Protein AF-A0A0J7MMK7-F1 (afdb_monomer)

Secondary structure (DSSP, 8-state):
-HHHHHHHHHHHHS-GGG--HHHHHHHHHHHHHHHHHHHHHHHHHHHHS-HHHHTT-HHHHTTHHHHHHHHHHHHHHHHHHHHHHHS--

Structure (mmCIF, N/CA/C/O backbone):
data_AF-A0A0J7MMK7-F1
#
_entry.id   AF-A0A0J7MMK7-F1
#
loop_
_atom_site.group_PDB
_atom_site.id
_atom_site.type_symbol
_atom_site.label_atom_id
_atom_site.label_alt_id
_atom_site.label_comp_id
_atom_site.label_asym_id
_atom_site.label_entity_id
_atom_site.label_seq_id
_atom_site.pdbx_PDB_ins_code
_atom_site.Cartn_x
_atom_site.Cartn_y
_atom_site.Cartn_z
_atom_site.occupancy
_atom_site.B_iso_or_equiv
_atom_site.auth_seq_id
_atom_site.auth_comp_id
_atom_site.auth_asym_id
_atom_site.auth_atom_id
_atom_site.pdbx_PDB_model_num
ATOM 1 N N . MET A 1 1 ? 3.370 -4.077 12.039 1.00 51.62 1 MET A N 1
ATOM 2 C CA . MET A 1 1 ? 2.884 -3.915 10.656 1.00 51.62 1 MET A CA 1
ATOM 3 C C . MET A 1 1 ? 4.029 -3.424 9.771 1.00 51.62 1 MET A C 1
ATOM 5 O O . MET A 1 1 ? 4.006 -2.327 9.252 1.00 51.62 1 MET A O 1
ATOM 9 N N . HIS A 1 2 ? 5.085 -4.230 9.637 1.00 56.09 2 HIS A N 1
ATOM 10 C CA . HIS A 1 2 ? 6.374 -3.762 9.104 1.00 56.09 2 HIS A CA 1
ATOM 11 C C . HIS A 1 2 ? 6.502 -3.855 7.578 1.00 56.09 2 HIS A C 1
ATOM 13 O O . HIS A 1 2 ? 7.526 -3.464 7.027 1.00 56.09 2 HIS A O 1
ATOM 19 N N . SER A 1 3 ? 5.507 -4.414 6.886 1.00 57.06 3 SER A N 1
ATOM 20 C CA . SER A 1 3 ? 5.610 -4.679 5.448 1.00 57.06 3 SER A CA 1
ATOM 21 C C . SER A 1 3 ? 5.425 -3.432 4.585 1.00 57.06 3 SER A C 1
ATOM 23 O O . SER A 1 3 ? 6.050 -3.369 3.534 1.00 57.06 3 SER A O 1
ATOM 25 N N . ILE A 1 4 ? 4.624 -2.448 5.020 1.00 59.88 4 ILE A N 1
ATOM 26 C CA . ILE A 1 4 ? 4.403 -1.191 4.279 1.00 59.88 4 ILE A CA 1
ATOM 27 C C . ILE A 1 4 ? 5.610 -0.263 4.451 1.00 59.88 4 ILE A C 1
ATOM 29 O O . ILE A 1 4 ? 6.204 0.131 3.452 1.00 59.88 4 ILE A O 1
ATOM 33 N N . ASP A 1 5 ? 6.067 -0.045 5.690 1.00 58.78 5 ASP A N 1
ATOM 34 C CA . ASP A 1 5 ? 7.270 0.759 5.977 1.00 58.78 5 ASP A CA 1
ATOM 35 C C . ASP A 1 5 ? 8.503 0.249 5.230 1.00 58.78 5 ASP A C 1
ATOM 37 O O . ASP A 1 5 ? 9.322 1.010 4.722 1.00 58.78 5 ASP A O 1
ATOM 41 N N . ARG A 1 6 ? 8.627 -1.078 5.120 1.00 64.62 6 ARG A N 1
ATOM 42 C CA . ARG A 1 6 ? 9.754 -1.704 4.428 1.00 64.62 6 ARG A CA 1
ATOM 43 C C . ARG A 1 6 ? 9.532 -1.850 2.931 1.00 64.62 6 ARG A C 1
ATOM 45 O O . ARG A 1 6 ? 10.492 -2.188 2.250 1.00 64.62 6 ARG A O 1
ATOM 52 N N . ALA A 1 7 ? 8.328 -1.643 2.396 1.00 61.56 7 ALA A N 1
ATOM 53 C CA . ALA A 1 7 ? 8.079 -1.798 0.963 1.00 61.56 7 ALA A CA 1
ATOM 54 C C . ALA A 1 7 ? 8.893 -0.780 0.157 1.00 61.56 7 ALA A C 1
ATOM 56 O O . ALA A 1 7 ? 9.576 -1.172 -0.790 1.00 61.56 7 ALA A O 1
ATOM 57 N N . LEU A 1 8 ? 8.900 0.485 0.593 1.00 61.66 8 LEU A N 1
ATOM 58 C CA . LEU A 1 8 ? 9.688 1.550 -0.025 1.00 61.66 8 LEU A CA 1
ATOM 59 C C . LEU A 1 8 ? 11.190 1.285 0.088 1.00 61.66 8 LEU A C 1
ATOM 61 O O . LEU A 1 8 ? 11.903 1.340 -0.909 1.00 61.66 8 LEU A O 1
ATOM 65 N N . ASP A 1 9 ? 11.668 0.938 1.283 1.00 64.12 9 ASP A N 1
ATOM 66 C CA . ASP A 1 9 ? 13.083 0.637 1.518 1.00 64.12 9 ASP A CA 1
ATOM 67 C C . ASP A 1 9 ? 13.553 -0.596 0.742 1.00 64.12 9 ASP A C 1
ATOM 69 O O . ASP A 1 9 ? 14.650 -0.605 0.184 1.00 64.12 9 ASP A O 1
ATOM 73 N N . ASN A 1 10 ? 12.734 -1.648 0.680 1.00 61.97 10 ASN A N 1
ATOM 74 C CA . ASN A 1 10 ? 13.036 -2.853 -0.089 1.00 61.97 10 ASN A CA 1
ATOM 75 C C . ASN A 1 10 ? 13.038 -2.557 -1.592 1.00 61.97 10 ASN A C 1
ATOM 77 O O . ASN A 1 10 ? 13.883 -3.090 -2.310 1.00 61.97 10 ASN A O 1
ATOM 81 N N . PHE A 1 11 ? 12.128 -1.703 -2.066 1.00 61.34 11 PHE A N 1
ATOM 82 C CA . PHE A 1 11 ? 12.078 -1.302 -3.466 1.00 61.34 11 PHE A CA 1
ATOM 83 C C . PHE A 1 11 ? 13.273 -0.408 -3.837 1.00 61.34 11 PHE A C 1
ATOM 85 O O . PHE A 1 11 ? 13.940 -0.673 -4.833 1.00 61.34 11 PHE A O 1
ATOM 92 N N . LYS A 1 12 ? 13.639 0.564 -2.994 1.00 62.72 12 LYS A N 1
ATOM 93 C CA . LYS A 1 12 ? 14.829 1.414 -3.188 1.00 62.72 12 LYS A CA 1
ATOM 94 C C . LYS A 1 12 ? 16.148 0.632 -3.118 1.00 62.72 12 LYS A C 1
ATOM 96 O O . LYS A 1 12 ? 17.105 0.984 -3.803 1.00 62.72 12 LYS A O 1
ATOM 101 N N . LYS A 1 13 ? 16.223 -0.432 -2.305 1.00 63.47 13 LYS A N 1
ATOM 102 C CA . LYS A 1 13 ? 17.419 -1.294 -2.185 1.00 63.47 13 LYS A CA 1
ATOM 103 C C . LYS A 1 13 ? 17.657 -2.185 -3.399 1.00 63.47 13 LYS A C 1
ATOM 105 O O . LYS A 1 13 ? 18.797 -2.567 -3.662 1.00 63.47 13 LYS A O 1
ATOM 110 N N . ILE A 1 14 ? 16.609 -2.544 -4.134 1.00 57.56 14 ILE A N 1
ATOM 111 C CA . ILE A 1 14 ? 16.762 -3.272 -5.390 1.00 57.56 14 ILE A CA 1
ATOM 112 C C . ILE A 1 14 ? 17.166 -2.241 -6.446 1.00 57.56 14 ILE A C 1
ATOM 114 O O . ILE A 1 14 ? 16.415 -1.337 -6.788 1.00 57.56 14 ILE A O 1
ATOM 118 N N . CYS A 1 15 ? 18.403 -2.359 -6.922 1.00 54.19 15 CYS A N 1
ATOM 119 C CA . CYS A 1 15 ? 19.002 -1.432 -7.874 1.00 54.19 15 CYS A CA 1
ATOM 120 C C . CYS A 1 15 ? 18.117 -1.243 -9.121 1.00 54.19 15 CYS A C 1
ATOM 122 O O . CYS A 1 15 ? 17.719 -2.233 -9.741 1.00 54.19 15 CYS A O 1
ATOM 124 N N . VAL A 1 16 ? 17.899 0.020 -9.520 1.00 57.47 16 VAL A N 1
ATOM 125 C CA . VAL A 1 16 ? 17.137 0.456 -10.712 1.00 57.47 16 VAL A CA 1
ATOM 126 C C . VAL A 1 16 ? 17.483 -0.363 -11.966 1.00 57.47 16 VAL A C 1
ATOM 128 O O . VAL A 1 16 ? 16.608 -0.711 -12.751 1.00 57.47 16 VAL A O 1
ATOM 131 N N . LYS A 1 17 ? 18.743 -0.804 -12.090 1.00 59.19 17 LYS A N 1
ATOM 132 C CA . LYS A 1 17 ? 19.249 -1.636 -13.197 1.00 59.19 17 LYS A CA 1
ATOM 133 C C . LYS A 1 17 ? 18.584 -3.015 -13.354 1.00 59.19 17 LYS A C 1
ATOM 135 O O . LYS A 1 17 ? 18.762 -3.637 -14.393 1.00 59.19 17 LYS A O 1
ATOM 140 N N . ASN A 1 18 ? 17.860 -3.519 -12.350 1.00 64.31 18 ASN A N 1
ATOM 141 C CA . ASN A 1 18 ? 17.216 -4.842 -12.384 1.00 64.31 18 ASN A CA 1
ATOM 142 C C . ASN A 1 18 ? 15.691 -4.799 -12.567 1.00 64.31 18 ASN A C 1
ATOM 144 O O . ASN A 1 18 ? 15.058 -5.870 -12.635 1.00 64.31 18 ASN A O 1
ATOM 148 N N . TYR A 1 19 ? 15.097 -3.605 -12.622 1.00 72.75 19 TYR A N 1
ATOM 149 C CA . TYR A 1 19 ? 13.666 -3.449 -12.824 1.00 72.75 19 TYR A CA 1
ATOM 150 C C . TYR A 1 19 ? 13.314 -3.549 -14.303 1.00 72.75 19 TYR A C 1
ATOM 152 O O . TYR A 1 19 ? 13.777 -2.779 -15.131 1.00 72.75 19 TYR A O 1
ATOM 160 N N . THR A 1 20 ? 12.478 -4.534 -14.623 1.00 85.81 20 THR A N 1
ATOM 161 C CA . THR A 1 20 ? 11.732 -4.559 -15.879 1.00 85.81 20 THR A CA 1
ATOM 162 C C . THR A 1 20 ? 10.331 -4.018 -15.607 1.00 85.81 20 THR A C 1
ATOM 164 O O . THR A 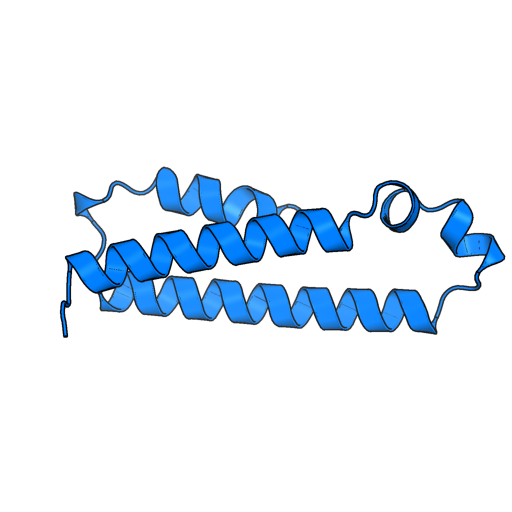1 20 ? 9.845 -4.169 -14.477 1.00 85.81 20 THR A O 1
ATOM 167 N N . PRO A 1 21 ? 9.631 -3.475 -16.614 1.00 87.38 21 PRO A N 1
ATOM 168 C CA . PRO A 1 21 ? 8.263 -2.991 -16.439 1.00 87.38 21 PRO A CA 1
ATOM 169 C C . PRO A 1 21 ? 7.330 -4.030 -15.800 1.00 87.38 21 PRO A C 1
ATOM 171 O O . PRO A 1 21 ? 6.591 -3.734 -14.862 1.00 87.38 21 PRO A O 1
ATOM 174 N N . ALA A 1 22 ? 7.454 -5.297 -16.211 1.00 89.12 22 ALA A N 1
ATOM 175 C CA . ALA A 1 22 ? 6.705 -6.410 -15.629 1.00 89.12 22 ALA A CA 1
ATOM 176 C C . ALA A 1 22 ? 6.964 -6.592 -14.119 1.00 89.12 22 ALA A C 1
ATOM 178 O O . ALA A 1 22 ? 6.029 -6.835 -13.352 1.00 89.12 22 ALA A O 1
ATOM 179 N N . LYS A 1 23 ? 8.218 -6.446 -13.664 1.00 87.06 23 LYS A N 1
ATOM 180 C CA . LYS A 1 23 ? 8.556 -6.521 -12.233 1.00 87.06 23 LYS A CA 1
ATOM 181 C C . LYS A 1 23 ? 7.971 -5.341 -11.461 1.00 87.06 23 LYS A C 1
ATOM 183 O O . LYS A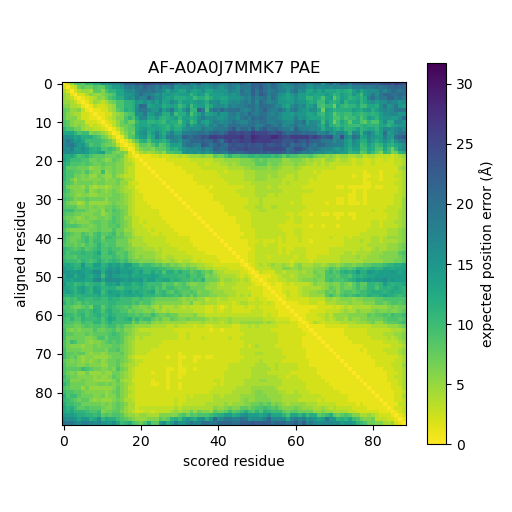 1 23 ? 7.458 -5.558 -10.367 1.00 87.06 23 LYS A O 1
ATOM 188 N N . ILE A 1 24 ? 8.025 -4.128 -12.015 1.00 88.12 24 ILE A N 1
ATOM 189 C CA . ILE A 1 24 ? 7.459 -2.939 -11.365 1.00 88.12 24 ILE A CA 1
ATOM 190 C C . ILE A 1 24 ? 5.940 -3.089 -11.222 1.00 88.12 24 ILE A C 1
ATOM 192 O O . ILE A 1 24 ? 5.427 -2.990 -10.110 1.00 88.12 24 ILE A O 1
ATOM 196 N N . ARG A 1 25 ? 5.228 -3.461 -12.295 1.00 91.31 25 ARG A N 1
ATOM 197 C CA . ARG A 1 25 ? 3.779 -3.745 -12.251 1.00 91.31 25 ARG A CA 1
ATOM 198 C C . ARG A 1 25 ? 3.420 -4.802 -11.205 1.00 91.31 25 ARG A C 1
ATOM 200 O O . ARG A 1 25 ? 2.472 -4.625 -10.444 1.00 91.31 25 ARG A O 1
ATOM 207 N N . SER A 1 26 ? 4.198 -5.885 -11.123 1.00 91.06 26 SER A N 1
ATOM 208 C CA . SER A 1 26 ? 4.004 -6.924 -10.103 1.00 91.06 26 SER A CA 1
ATOM 209 C C . SER A 1 26 ? 4.165 -6.381 -8.676 1.00 91.06 26 SER A C 1
ATOM 211 O O . SER A 1 26 ? 3.380 -6.737 -7.796 1.00 91.06 26 SER A O 1
ATOM 213 N N . ARG A 1 27 ? 5.138 -5.492 -8.436 1.00 87.62 27 ARG A N 1
ATOM 214 C CA . ARG A 1 27 ? 5.339 -4.850 -7.126 1.00 87.62 27 ARG A CA 1
ATOM 215 C C . ARG A 1 27 ? 4.239 -3.851 -6.782 1.00 87.62 27 ARG A C 1
ATOM 217 O O . ARG A 1 27 ? 3.784 -3.871 -5.644 1.00 87.62 27 ARG A O 1
ATOM 224 N N . ILE A 1 28 ? 3.769 -3.066 -7.751 1.00 90.94 28 ILE A N 1
ATOM 225 C CA . ILE A 1 28 ? 2.615 -2.172 -7.585 1.00 90.94 28 ILE A CA 1
ATOM 226 C C . ILE A 1 28 ? 1.380 -2.971 -7.158 1.00 90.94 28 ILE A C 1
ATOM 228 O O . ILE A 1 28 ? 0.712 -2.601 -6.195 1.00 90.94 28 ILE A O 1
ATOM 232 N N . ASN A 1 29 ? 1.093 -4.087 -7.833 1.00 92.75 29 ASN A N 1
ATOM 233 C CA . ASN A 1 29 ? -0.052 -4.931 -7.484 1.00 92.75 29 ASN A CA 1
ATOM 234 C C . ASN A 1 29 ? 0.089 -5.515 -6.072 1.00 92.75 29 ASN A C 1
ATOM 236 O O . ASN A 1 29 ? -0.831 -5.393 -5.272 1.00 92.75 29 ASN A O 1
ATOM 240 N N . ALA A 1 30 ? 1.267 -6.037 -5.719 1.00 89.75 30 ALA A N 1
ATOM 241 C CA . ALA A 1 30 ? 1.517 -6.538 -4.368 1.00 89.75 30 ALA A CA 1
ATOM 242 C C . ALA A 1 30 ? 1.365 -5.445 -3.290 1.00 89.75 30 ALA A C 1
ATOM 244 O O . ALA A 1 30 ? 0.827 -5.710 -2.216 1.00 89.75 30 ALA A O 1
ATOM 245 N N . LEU A 1 31 ? 1.811 -4.213 -3.567 1.00 89.06 31 LEU A N 1
ATOM 246 C CA . LEU A 1 31 ? 1.632 -3.072 -2.666 1.00 89.06 31 LEU A CA 1
ATOM 247 C C . LEU A 1 31 ? 0.143 -2.739 -2.478 1.00 89.06 31 LEU A C 1
ATOM 249 O O . LEU A 1 31 ? -0.297 -2.542 -1.346 1.00 89.06 31 LEU A O 1
ATOM 253 N N . LYS A 1 32 ? -0.638 -2.726 -3.567 1.00 93.00 32 LYS A N 1
ATOM 254 C CA . LYS A 1 32 ? -2.097 -2.517 -3.534 1.00 93.00 32 LYS A CA 1
ATOM 255 C C . LYS A 1 32 ? -2.816 -3.605 -2.733 1.00 93.00 32 LYS A C 1
ATOM 257 O O . LYS A 1 32 ? -3.674 -3.274 -1.920 1.00 93.00 32 LYS A O 1
ATOM 262 N N . ASP A 1 33 ? -2.435 -4.870 -2.895 1.00 93.31 33 ASP A N 1
ATOM 263 C CA . ASP A 1 33 ? -3.038 -5.988 -2.157 1.00 93.31 33 ASP A CA 1
ATOM 264 C C . ASP A 1 33 ? -2.773 -5.895 -0.648 1.00 93.31 33 ASP A C 1
ATOM 266 O O . ASP A 1 33 ? -3.668 -6.129 0.169 1.00 93.31 33 ASP A O 1
ATOM 270 N N . VAL A 1 34 ? -1.546 -5.530 -0.261 1.00 89.06 34 VAL A N 1
ATOM 271 C CA . VAL A 1 34 ? -1.183 -5.318 1.149 1.00 89.06 34 VAL A CA 1
ATOM 272 C C . VAL A 1 34 ? -1.939 -4.124 1.731 1.00 89.06 34 VAL A C 1
ATOM 274 O O . VAL A 1 34 ? -2.4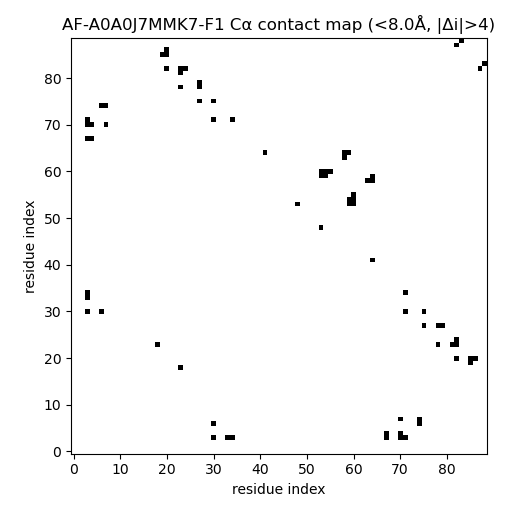41 -4.210 2.853 1.00 89.06 34 VAL A O 1
ATOM 277 N N . TRP A 1 35 ? -2.066 -3.032 0.972 1.00 93.19 35 TRP A N 1
ATOM 278 C CA . TRP A 1 35 ? -2.841 -1.864 1.388 1.00 93.19 35 TRP A CA 1
ATOM 279 C C . TRP A 1 35 ? -4.320 -2.200 1.598 1.00 93.19 35 TRP A C 1
ATOM 281 O O . TRP A 1 35 ? -4.879 -1.875 2.643 1.00 93.19 35 TRP A O 1
ATOM 291 N N . ALA A 1 36 ? -4.934 -2.948 0.678 1.00 93.81 36 ALA A N 1
ATOM 292 C CA . ALA A 1 36 ? -6.326 -3.369 0.808 1.00 93.81 36 ALA A CA 1
ATOM 293 C C . ALA A 1 36 ? -6.556 -4.218 2.074 1.00 93.81 36 ALA A C 1
ATOM 295 O O . ALA A 1 36 ? -7.529 -4.021 2.805 1.00 93.81 36 ALA A O 1
ATOM 296 N N . GLN A 1 37 ? -5.634 -5.138 2.384 1.00 92.44 37 GLN A N 1
ATOM 297 C CA . GLN A 1 37 ? -5.679 -5.919 3.626 1.00 92.44 37 GLN A CA 1
ATOM 298 C C . GLN A 1 37 ? -5.555 -5.034 4.869 1.00 92.44 37 GLN A C 1
ATOM 300 O O . GLN A 1 37 ? -6.287 -5.235 5.841 1.00 92.44 37 GLN A O 1
ATOM 305 N N . PHE A 1 38 ? -4.667 -4.038 4.836 1.00 91.00 38 PHE A N 1
ATOM 306 C CA . PHE A 1 38 ? -4.530 -3.082 5.926 1.00 91.00 38 PHE A CA 1
ATOM 307 C C . PHE A 1 38 ? -5.812 -2.268 6.146 1.00 91.00 38 PHE A C 1
ATOM 309 O O . PHE A 1 38 ? -6.297 -2.205 7.275 1.00 91.00 38 PHE A O 1
ATOM 316 N N . GLN A 1 39 ? -6.408 -1.715 5.086 1.00 93.88 39 GLN A N 1
ATOM 317 C CA . GLN A 1 39 ? -7.654 -0.945 5.174 1.00 93.88 39 GLN A CA 1
ATOM 318 C C . GLN A 1 39 ? -8.817 -1.779 5.728 1.00 93.88 39 GLN A C 1
ATOM 320 O O . GLN A 1 39 ? -9.605 -1.293 6.548 1.00 93.88 39 GLN A O 1
ATOM 325 N N . ASN A 1 40 ? -8.903 -3.054 5.342 1.00 94.25 40 ASN A N 1
ATOM 326 C CA . ASN A 1 40 ? -9.879 -3.986 5.905 1.00 94.25 40 ASN A CA 1
ATOM 327 C C . ASN A 1 40 ? -9.663 -4.181 7.414 1.00 94.25 40 ASN A C 1
ATOM 329 O O . ASN A 1 40 ? -10.615 -4.089 8.191 1.00 94.25 40 ASN A O 1
ATOM 333 N N . GLY A 1 41 ? -8.414 -4.389 7.842 1.00 91.62 41 GLY A N 1
ATOM 334 C CA . GLY A 1 41 ? -8.051 -4.486 9.257 1.00 91.62 41 GLY A CA 1
ATOM 335 C C . GLY A 1 41 ? -8.387 -3.215 10.042 1.00 91.62 41 GLY A C 1
ATOM 336 O O . GLY A 1 41 ? -9.031 -3.296 11.088 1.00 91.62 41 GLY A O 1
ATOM 337 N N . HIS A 1 42 ? -8.032 -2.042 9.510 1.00 93.12 42 HIS A N 1
ATOM 338 C CA . HIS A 1 42 ? -8.378 -0.746 10.097 1.00 93.12 42 HIS A CA 1
ATOM 339 C C . HIS A 1 42 ? -9.895 -0.598 10.267 1.00 93.12 42 HIS A C 1
ATOM 341 O O . HIS A 1 42 ? -10.375 -0.284 11.355 1.00 93.12 42 HIS A O 1
ATOM 347 N N . THR A 1 43 ? -10.669 -0.906 9.223 1.00 93.81 43 THR A N 1
ATOM 348 C CA . THR A 1 43 ? -12.137 -0.835 9.254 1.00 93.81 43 THR A CA 1
ATOM 349 C C . THR A 1 43 ? -12.727 -1.741 10.335 1.00 93.81 43 THR A C 1
ATOM 351 O O . THR A 1 43 ? -13.645 -1.334 11.052 1.00 93.81 43 THR A O 1
ATOM 354 N N . LEU A 1 44 ? -12.204 -2.963 10.484 1.00 93.25 44 LEU A N 1
ATOM 355 C CA . LEU A 1 44 ? -12.633 -3.885 11.537 1.00 93.25 44 LEU A CA 1
ATOM 356 C C . LEU A 1 44 ? -12.295 -3.344 12.930 1.00 93.25 44 LEU A C 1
ATOM 358 O O . LEU A 1 44 ? -13.158 -3.375 13.808 1.00 93.25 44 LEU A O 1
ATOM 362 N N . LEU A 1 45 ? -11.095 -2.794 13.131 1.00 90.19 45 LEU A N 1
ATOM 363 C CA . LEU A 1 45 ? -10.687 -2.186 14.403 1.00 90.19 45 LEU A CA 1
ATOM 364 C C . LEU A 1 45 ? -11.570 -0.986 14.764 1.00 90.19 45 LEU A C 1
ATOM 366 O O . LEU A 1 45 ? -12.056 -0.885 15.890 1.00 90.19 45 LEU A O 1
ATOM 370 N N . VAL A 1 46 ? -11.842 -0.103 13.802 1.00 91.44 46 VAL A N 1
ATOM 371 C CA . VAL A 1 46 ? -12.702 1.070 14.004 1.00 91.44 46 VAL A CA 1
ATOM 372 C C . VAL A 1 46 ? -14.124 0.665 14.385 1.00 91.44 46 VAL A C 1
ATOM 374 O O . VAL A 1 46 ? -14.721 1.324 15.238 1.00 91.44 46 VAL A O 1
ATOM 377 N N . LYS A 1 47 ? -14.667 -0.401 13.790 1.00 92.00 47 LYS A N 1
ATOM 378 C CA . LYS A 1 47 ? -16.029 -0.877 14.078 1.00 92.00 47 LYS A CA 1
ATOM 379 C C . LYS A 1 47 ? -16.138 -1.666 15.384 1.00 92.00 47 LYS A C 1
ATOM 381 O O . LYS A 1 47 ? -17.176 -1.606 16.031 1.00 92.00 47 LYS A O 1
ATOM 386 N N . SER A 1 48 ? -15.094 -2.404 15.756 1.00 90.62 48 SER A N 1
ATOM 387 C CA . SER A 1 48 ? -15.156 -3.371 16.865 1.00 90.62 48 SER A CA 1
ATOM 388 C C . SER A 1 48 ? -14.764 -2.779 18.217 1.00 90.62 48 SER A C 1
ATOM 390 O O . SER A 1 48 ? -15.089 -3.348 19.255 1.00 90.62 48 SER A O 1
ATOM 392 N N . ILE A 1 49 ? -14.046 -1.653 18.222 1.00 90.12 49 ILE A N 1
ATOM 393 C CA . ILE A 1 49 ? -13.473 -1.071 19.437 1.00 90.12 49 ILE A CA 1
ATOM 394 C C . ILE A 1 49 ? -14.270 0.167 19.859 1.00 90.12 49 ILE A C 1
ATOM 396 O O . ILE A 1 49 ? -14.555 1.053 19.051 1.00 90.12 49 ILE A O 1
ATOM 400 N N . SER A 1 50 ? -14.618 0.244 21.146 1.00 89.06 50 SER A N 1
ATOM 401 C CA . SER A 1 50 ? -15.312 1.402 21.719 1.00 89.06 50 SER A CA 1
ATOM 402 C C . SER A 1 50 ? -14.439 2.663 21.673 1.00 89.06 50 SER A C 1
ATOM 404 O O . SER A 1 50 ? -13.213 2.577 21.749 1.00 89.06 50 SER A O 1
ATOM 406 N N . ALA A 1 51 ? -15.049 3.850 21.611 1.00 84.62 51 ALA A N 1
ATOM 407 C CA . ALA A 1 51 ? -14.304 5.114 21.636 1.00 84.62 51 ALA A CA 1
ATOM 408 C C . ALA A 1 51 ? -13.400 5.241 22.880 1.00 84.62 51 ALA A C 1
ATOM 410 O O . ALA A 1 51 ? -12.254 5.673 22.775 1.00 84.62 51 ALA A O 1
ATOM 411 N N . THR A 1 52 ? -13.878 4.768 24.035 1.00 86.75 52 THR A N 1
ATOM 412 C CA . THR A 1 52 ? -13.132 4.750 25.302 1.00 86.75 52 THR A CA 1
ATOM 413 C C . THR A 1 52 ? -11.907 3.846 25.256 1.00 86.75 52 THR A C 1
ATOM 415 O O . THR A 1 52 ? -10.942 4.107 25.958 1.00 86.75 52 THR A O 1
ATOM 418 N N . THR A 1 53 ? -11.916 2.783 24.454 1.00 85.06 53 THR A N 1
ATOM 419 C CA . THR A 1 53 ? -10.751 1.903 24.297 1.00 85.06 53 THR A CA 1
ATOM 420 C C . THR A 1 53 ? -9.787 2.451 23.244 1.00 85.06 53 THR A C 1
ATOM 422 O O . THR A 1 53 ? -8.579 2.390 23.449 1.00 85.06 53 THR A O 1
ATOM 425 N N . LYS A 1 54 ? -10.297 3.056 22.159 1.00 86.12 54 LYS A N 1
ATOM 426 C CA . LYS A 1 54 ? -9.467 3.660 21.099 1.00 86.12 54 LYS A CA 1
ATOM 427 C C . LYS A 1 54 ? -8.498 4.710 21.637 1.00 86.12 54 LYS A C 1
ATOM 429 O O . LYS A 1 54 ? -7.356 4.745 21.200 1.00 86.12 54 LYS A O 1
ATOM 434 N N . GLN A 1 55 ? -8.927 5.517 22.609 1.00 86.56 55 GLN A N 1
ATOM 435 C CA . GLN A 1 55 ? -8.098 6.582 23.186 1.00 86.56 55 GLN A CA 1
ATOM 436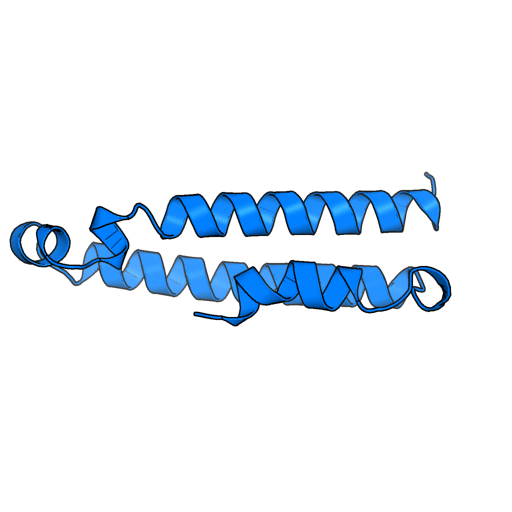 C C . GLN A 1 55 ? -6.845 6.077 23.919 1.00 86.56 55 GLN A C 1
ATOM 438 O O . GLN A 1 55 ? -5.995 6.895 24.239 1.00 86.56 55 GLN A O 1
ATOM 443 N N . PHE A 1 56 ? -6.737 4.777 24.218 1.00 88.19 56 PHE A N 1
ATOM 444 C CA . PHE A 1 56 ? -5.585 4.170 24.901 1.00 88.19 56 PHE A CA 1
ATOM 445 C C . PHE A 1 56 ? -4.741 3.285 23.980 1.00 88.1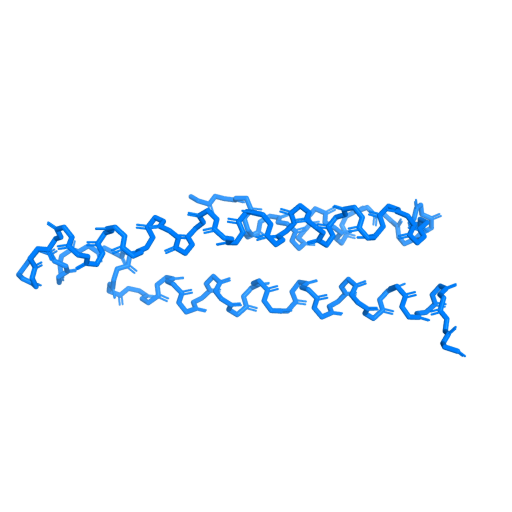9 56 PHE A C 1
ATOM 447 O O . PHE A 1 56 ? -3.848 2.587 24.447 1.00 88.19 56 PHE A O 1
ATOM 454 N N . MET A 1 57 ? -5.060 3.250 22.688 1.00 87.25 57 MET A N 1
ATOM 455 C CA . MET A 1 57 ? -4.328 2.453 21.716 1.00 87.25 57 MET A CA 1
ATOM 456 C C . MET A 1 57 ? -3.404 3.360 20.912 1.00 87.25 57 MET A C 1
ATOM 458 O O . MET A 1 57 ? -3.892 4.214 20.169 1.00 87.25 57 MET A O 1
ATOM 462 N N . ASP A 1 58 ? -2.099 3.101 20.987 1.00 88.62 58 ASP A N 1
ATOM 463 C CA . ASP A 1 58 ? -1.053 3.834 20.257 1.00 88.62 58 ASP A CA 1
ATOM 464 C C . ASP A 1 58 ? -1.390 3.983 18.768 1.00 88.62 58 ASP A C 1
ATOM 466 O O . ASP A 1 58 ? -1.274 5.059 18.196 1.00 88.62 58 ASP A O 1
ATOM 470 N N . TYR A 1 59 ? -1.950 2.930 18.162 1.00 86.88 59 TYR A N 1
ATOM 471 C CA . TYR A 1 59 ? -2.417 2.936 16.774 1.00 86.88 59 TYR A CA 1
ATOM 472 C C . TYR A 1 59 ? -3.320 4.134 16.419 1.00 86.88 59 TYR A C 1
ATOM 474 O O . TYR A 1 59 ? -3.176 4.717 15.343 1.00 86.88 59 TYR A O 1
ATOM 482 N N . PHE A 1 60 ? -4.258 4.490 17.305 1.00 87.44 60 PHE A N 1
ATOM 483 C CA . PHE A 1 60 ? -5.175 5.616 17.105 1.00 87.44 60 PHE A CA 1
ATOM 484 C C . PHE A 1 60 ? -4.609 6.932 17.647 1.00 87.44 60 PHE A C 1
ATOM 486 O O . PHE A 1 60 ? -4.913 7.978 17.088 1.00 87.44 60 PHE A O 1
ATOM 493 N N . GLN A 1 61 ? -3.802 6.900 18.712 1.00 89.31 61 GLN A N 1
ATOM 494 C CA . GLN A 1 61 ? -3.183 8.108 19.269 1.00 89.31 61 GLN A CA 1
ATOM 495 C C . GLN A 1 61 ? -2.134 8.711 18.329 1.00 89.31 61 GLN A C 1
ATOM 497 O O . GLN A 1 61 ? -2.033 9.929 18.209 1.00 89.31 61 GLN A O 1
ATOM 502 N N . GLU A 1 62 ? -1.367 7.861 17.653 1.00 88.50 62 GLU A N 1
ATOM 503 C CA . GLU A 1 62 ? -0.277 8.267 16.766 1.00 88.50 62 GLU A CA 1
ATOM 504 C C . GLU A 1 62 ? -0.731 8.470 15.314 1.00 88.50 62 GLU A C 1
ATOM 506 O O . GLU A 1 62 ? 0.109 8.633 14.434 1.00 88.50 62 GLU A O 1
ATOM 511 N N . ASN A 1 63 ? -2.043 8.433 15.039 1.00 86.56 63 ASN A N 1
ATOM 512 C CA . ASN A 1 63 ? -2.602 8.490 13.682 1.00 86.56 63 ASN A CA 1
ATOM 513 C C . ASN A 1 63 ? -1.876 7.538 12.715 1.00 86.56 63 ASN A C 1
ATOM 515 O O . ASN A 1 63 ? -1.541 7.901 11.587 1.00 86.56 63 ASN A O 1
ATOM 519 N N . GLN A 1 64 ? -1.609 6.301 13.157 1.00 87.44 64 GLN A N 1
ATOM 520 C CA . GLN A 1 64 ? -0.784 5.382 12.374 1.00 87.44 64 GLN A CA 1
ATOM 521 C C . GLN A 1 64 ? -1.394 5.101 11.000 1.00 87.44 64 GLN A C 1
ATOM 523 O O . GLN A 1 64 ? -0.653 4.960 10.034 1.00 87.44 64 GLN A O 1
ATOM 528 N N . TYR A 1 65 ? -2.727 5.063 10.886 1.00 89.25 65 TYR A N 1
ATOM 529 C CA . TYR A 1 65 ? -3.396 4.923 9.590 1.00 89.25 65 TYR A CA 1
ATOM 530 C C . TYR A 1 65 ? -2.929 5.981 8.581 1.00 89.25 65 TYR A C 1
ATOM 532 O O . TYR A 1 65 ? -2.490 5.602 7.497 1.00 89.25 65 TYR A O 1
ATOM 540 N N . ASP A 1 66 ? -2.941 7.259 8.963 1.00 89.50 66 ASP A N 1
ATOM 541 C CA . ASP A 1 66 ? -2.546 8.373 8.094 1.00 89.50 66 ASP A CA 1
ATOM 542 C C . ASP A 1 66 ? -1.060 8.267 7.716 1.00 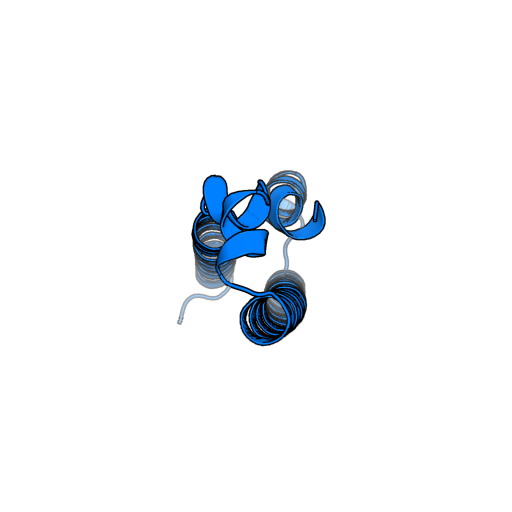89.50 66 ASP A C 1
ATOM 544 O O . ASP A 1 6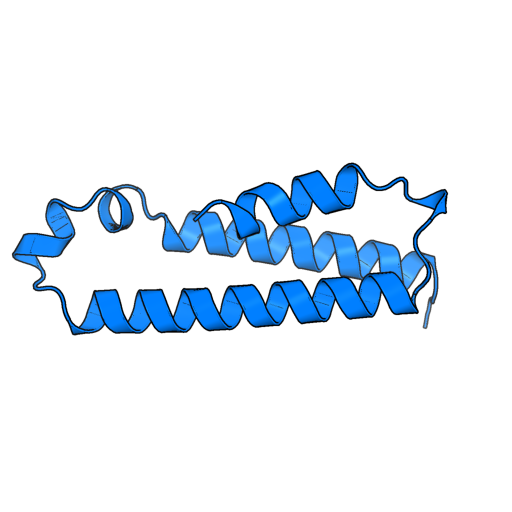6 ? -0.692 8.376 6.549 1.00 89.50 66 ASP A O 1
ATOM 548 N N . SER A 1 67 ? -0.195 7.930 8.681 1.00 88.25 67 SER A N 1
ATOM 549 C CA . SER A 1 67 ? 1.234 7.705 8.413 1.00 88.25 67 SER A CA 1
ATOM 550 C C . SER A 1 67 ? 1.478 6.558 7.420 1.00 88.25 67 SER A C 1
ATOM 552 O O . SER A 1 67 ? 2.396 6.614 6.591 1.00 88.25 67 SER A O 1
ATOM 554 N N . TYR A 1 68 ? 0.688 5.488 7.508 1.00 86.94 68 TYR A N 1
ATOM 555 C CA . TYR A 1 68 ? 0.782 4.354 6.594 1.00 86.94 68 TYR A CA 1
ATOM 556 C C . TYR A 1 68 ? 0.193 4.674 5.217 1.00 86.94 68 TYR A C 1
ATOM 558 O O . TYR A 1 68 ? 0.725 4.188 4.218 1.00 86.94 68 TYR A O 1
ATOM 566 N N . GLU A 1 69 ? -0.847 5.507 5.154 1.00 91.62 69 GLU A N 1
ATOM 567 C CA . GLU A 1 69 ? -1.424 6.017 3.909 1.00 91.62 69 GLU A CA 1
ATOM 568 C C . GLU A 1 69 ? -0.419 6.879 3.143 1.00 91.62 69 GLU A C 1
ATOM 570 O O . GLU A 1 69 ? -0.152 6.604 1.972 1.00 91.62 69 GLU A O 1
ATOM 575 N N . ASP A 1 70 ? 0.232 7.826 3.819 1.00 88.94 70 ASP A N 1
ATOM 576 C CA . ASP A 1 70 ? 1.295 8.652 3.239 1.00 88.94 70 ASP A CA 1
ATOM 577 C C . ASP A 1 70 ? 2.435 7.793 2.677 1.00 88.94 70 ASP A C 1
ATOM 579 O O . ASP A 1 70 ? 2.948 8.028 1.578 1.00 88.94 70 ASP A O 1
ATOM 583 N N . THR A 1 71 ? 2.840 6.763 3.424 1.00 86.50 71 THR A N 1
ATOM 584 C CA . THR A 1 71 ? 3.902 5.843 2.999 1.00 86.50 71 THR A CA 1
ATOM 585 C C . THR A 1 71 ? 3.475 5.028 1.782 1.00 86.50 71 THR A C 1
ATOM 587 O O . THR A 1 71 ? 4.261 4.858 0.844 1.00 86.50 71 THR A O 1
ATOM 590 N N . TYR A 1 72 ? 2.234 4.538 1.767 1.00 89.69 72 TYR A N 1
ATOM 591 C CA . TYR A 1 72 ? 1.663 3.822 0.633 1.00 89.69 72 TYR A CA 1
ATOM 592 C C . TYR A 1 72 ? 1.630 4.698 -0.625 1.00 89.69 72 TYR A C 1
ATOM 594 O O . TYR A 1 72 ? 2.151 4.268 -1.657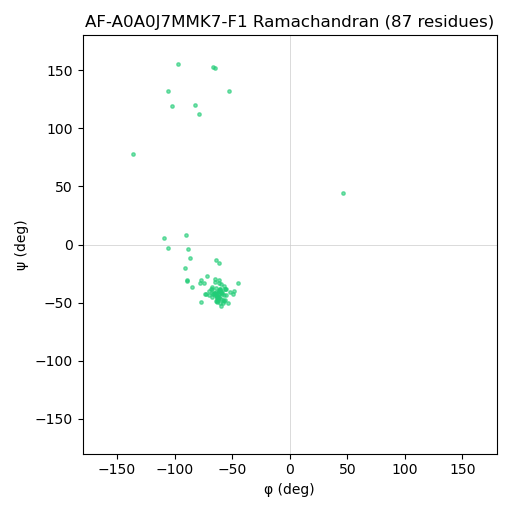 1.00 89.69 72 TYR A O 1
ATOM 602 N N . GLN A 1 73 ? 1.097 5.920 -0.529 1.00 91.69 73 GLN A N 1
ATOM 603 C CA . GLN A 1 73 ? 0.993 6.855 -1.653 1.00 91.69 73 GLN A CA 1
ATOM 604 C C . GLN A 1 73 ? 2.373 7.186 -2.223 1.00 91.69 73 GLN A C 1
ATOM 606 O O . GLN A 1 73 ? 2.635 6.903 -3.389 1.00 91.69 73 GLN A O 1
ATOM 611 N N . ARG A 1 74 ? 3.317 7.621 -1.376 1.00 88.50 74 ARG A N 1
ATOM 612 C CA . ARG A 1 74 ? 4.695 7.930 -1.801 1.00 88.50 74 ARG A CA 1
ATOM 613 C C . ARG A 1 74 ? 5.397 6.746 -2.464 1.00 88.50 74 ARG A C 1
ATOM 615 O O . ARG A 1 74 ? 6.211 6.928 -3.366 1.00 88.50 74 ARG A O 1
ATOM 622 N N . THR A 1 75 ? 5.127 5.527 -1.997 1.00 86.69 75 THR A N 1
ATOM 623 C CA . THR A 1 75 ? 5.711 4.317 -2.592 1.00 86.69 75 THR A CA 1
ATOM 624 C C . THR A 1 75 ? 5.093 4.003 -3.944 1.00 86.69 75 THR A C 1
ATOM 626 O O . THR A 1 75 ? 5.817 3.634 -4.867 1.00 86.69 75 THR A O 1
ATOM 629 N N . LEU A 1 76 ? 3.772 4.136 -4.058 1.00 90.62 76 LEU A N 1
ATOM 630 C CA . LEU A 1 76 ? 3.058 3.914 -5.305 1.00 90.62 76 LEU A CA 1
ATOM 631 C C . LEU A 1 76 ? 3.501 4.919 -6.371 1.00 90.62 76 LEU A C 1
ATOM 633 O O . LEU A 1 76 ? 3.828 4.493 -7.475 1.00 90.62 76 LEU A O 1
ATOM 637 N N . ASP A 1 77 ? 3.582 6.201 -6.017 1.00 90.19 77 ASP A N 1
ATOM 638 C CA . ASP A 1 77 ? 4.018 7.274 -6.915 1.00 90.19 77 ASP A CA 1
ATOM 639 C C . ASP A 1 77 ? 5.422 6.995 -7.450 1.00 90.19 77 ASP A C 1
ATOM 641 O O . ASP A 1 77 ? 5.618 6.920 -8.660 1.00 90.19 77 ASP A O 1
ATOM 645 N N . TYR A 1 78 ? 6.372 6.680 -6.564 1.00 87.00 78 TYR A N 1
ATOM 646 C CA . TYR A 1 78 ? 7.736 6.341 -6.970 1.00 87.00 78 TYR A CA 1
ATOM 647 C C . TYR A 1 78 ? 7.801 5.126 -7.913 1.00 87.00 78 TYR A C 1
ATOM 649 O O . TYR A 1 78 ? 8.571 5.111 -8.874 1.00 87.00 78 TYR A O 1
ATOM 657 N N . MET A 1 79 ? 7.001 4.082 -7.660 1.00 87.38 79 MET A N 1
ATOM 658 C CA . MET A 1 79 ? 6.939 2.922 -8.556 1.00 87.38 79 MET A CA 1
ATOM 659 C C . MET A 1 79 ? 6.324 3.277 -9.916 1.00 87.38 79 MET A C 1
ATOM 661 O O . MET A 1 79 ? 6.758 2.727 -10.926 1.00 87.38 79 MET A O 1
ATOM 665 N N . CYS A 1 80 ? 5.325 4.160 -9.948 1.00 90.19 80 CYS A N 1
ATOM 666 C CA . CYS A 1 80 ? 4.702 4.639 -11.180 1.00 90.19 80 CYS A CA 1
ATOM 667 C C . CYS A 1 80 ? 5.671 5.495 -12.004 1.00 90.19 80 CYS A C 1
ATOM 669 O O . CYS A 1 80 ? 5.816 5.229 -13.192 1.00 90.19 80 CYS A O 1
ATOM 671 N N . GLU A 1 81 ? 6.396 6.423 -11.375 1.00 89.00 81 GLU A N 1
ATOM 672 C CA . GLU A 1 81 ? 7.453 7.217 -12.020 1.00 89.00 81 GLU A CA 1
ATOM 673 C C . GLU A 1 81 ? 8.519 6.302 -12.644 1.00 89.00 81 GLU A C 1
ATOM 675 O O . GLU A 1 81 ? 8.842 6.419 -13.824 1.00 89.00 81 GLU A O 1
ATOM 680 N N . CYS A 1 82 ? 8.996 5.300 -11.893 1.00 86.12 82 CYS A N 1
ATOM 681 C CA . CYS A 1 82 ? 9.951 4.314 -12.411 1.00 86.12 82 CYS A CA 1
ATOM 682 C C . CYS A 1 82 ? 9.389 3.492 -13.587 1.00 86.12 82 CYS A C 1
ATOM 684 O O . CYS A 1 82 ? 10.152 3.014 -14.425 1.00 86.12 82 CYS A O 1
ATOM 686 N N . LEU A 1 83 ? 8.075 3.248 -13.626 1.00 88.56 83 LEU A N 1
ATOM 687 C CA . LEU A 1 83 ? 7.437 2.538 -14.734 1.00 88.56 83 LEU A CA 1
ATOM 688 C C . LEU A 1 83 ? 7.351 3.428 -15.975 1.00 88.56 83 LEU A C 1
ATOM 690 O O . LEU A 1 83 ? 7.644 2.947 -17.065 1.00 88.56 83 LEU A O 1
ATOM 694 N N . GLU A 1 84 ? 6.990 4.698 -15.800 1.00 89.31 84 GLU A N 1
ATOM 695 C CA . GLU A 1 84 ? 6.895 5.693 -16.871 1.00 89.31 84 GLU A CA 1
ATOM 696 C C . GLU A 1 84 ? 8.260 5.972 -17.518 1.00 89.31 84 GLU A C 1
ATOM 698 O O . GLU A 1 84 ? 8.350 6.069 -18.738 1.00 89.31 84 GLU A O 1
ATOM 703 N N . GLU A 1 85 ? 9.348 5.992 -16.739 1.00 86.75 85 GLU A N 1
ATOM 704 C CA . GLU A 1 85 ? 10.711 6.097 -17.284 1.00 86.75 85 GLU A CA 1
ATOM 705 C C . GLU A 1 85 ? 11.088 4.919 -18.204 1.00 86.75 85 GLU A C 1
ATOM 707 O O . GLU A 1 85 ? 11.852 5.091 -19.157 1.00 86.75 85 GLU A O 1
ATOM 712 N N . LEU A 1 86 ? 10.584 3.711 -17.921 1.00 84.25 86 LEU A N 1
ATOM 713 C CA . LEU A 1 86 ? 10.877 2.505 -18.707 1.00 84.25 86 LEU A CA 1
ATOM 714 C C . LEU A 1 86 ? 9.900 2.290 -19.869 1.00 84.25 86 LEU A C 1
ATOM 716 O O . LEU A 1 86 ? 10.270 1.688 -20.877 1.00 84.25 86 LEU A O 1
ATOM 720 N N . GLU A 1 87 ? 8.656 2.731 -19.710 1.00 85.38 87 GLU A N 1
ATOM 721 C CA . GLU A 1 87 ? 7.572 2.631 -20.685 1.00 85.38 87 GLU A CA 1
ATOM 722 C C . GLU A 1 87 ? 6.809 3.963 -2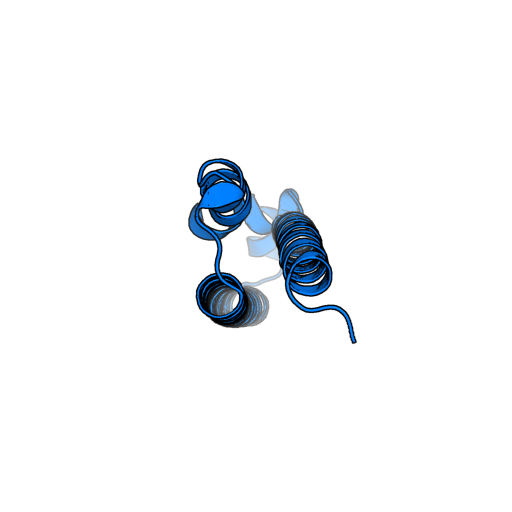0.737 1.00 85.38 87 GLU A C 1
ATOM 724 O O . GLU A 1 87 ? 5.725 4.079 -20.154 1.00 85.38 87 GLU A O 1
ATOM 729 N N . PRO A 1 88 ? 7.372 4.970 -21.429 1.00 76.69 88 PRO A N 1
ATOM 730 C CA . PRO A 1 88 ? 6.675 6.223 -21.669 1.00 76.69 88 PRO A CA 1
ATOM 731 C C . PRO A 1 88 ? 5.461 5.995 -22.593 1.00 76.69 88 PRO A C 1
ATOM 733 O O . PRO A 1 88 ? 5.468 5.041 -23.381 1.00 76.69 88 PRO A O 1
ATOM 736 N N . PRO A 1 89 ? 4.417 6.836 -22.488 1.00 66.94 89 PRO A N 1
ATOM 737 C CA . PRO A 1 89 ? 3.183 6.710 -23.265 1.00 66.94 89 PRO A CA 1
ATOM 738 C C . PRO A 1 89 ? 3.359 6.885 -24.781 1.00 66.94 89 PRO A C 1
ATOM 740 O O . PRO A 1 89 ? 4.270 7.630 -25.214 1.00 66.94 89 PRO A O 1
#

Organism: Lasius niger (NCBI:txid67767)

Foldseek 3Di:
DCCLVCLQVVVVVPDLVPDDLVNLVVSLVVLVVVVVVVVVVVVCCVVPDDPVRLVVDCCNVVVVVVVSVVSSVVSNVVSVVSSCVNPPD

Radius of gyration: 15.94 Å; Cα contacts (8 Å, |Δi|>4): 39; chains: 1; bounding box: 35×16×49 Å

Nearest PDB structures (foldseek):
  4j41-assembly2_D  TM=5.616E-01  e=5.365E+00  Bacillus anthracis str. Sterne
  4j11-assembly1_A  TM=4.135E-01  e=7.541E+00  Bacillus anthracis str. Sterne
  4j41-assembly3_E  TM=4.133E-01  e=7.982E+00  Bacillus anthracis str. Sterne

pLDDT: mean 82.75, std 12.26, range [51.62, 94.25]

Sequence (89 aa):
MHSIDRALDNFKKICVKNYTPAKIRSRINALKDVWAQFQNGHTLLVKSISATTKQFMDYFQENQYDSYEDTYQRTLDYMCECLEELEPP

Solvent-accessible surface area (backbone atoms only — not comparable to full-atom values): 5207 Å² total; per-residue (Å²): 131,64,66,67,74,41,44,48,56,55,53,67,68,51,56,76,92,73,66,45,64,70,56,46,54,52,50,52,51,53,51,52,54,54,48,54,53,48,54,52,51,51,53,49,50,65,72,73,49,52,73,83,56,43,76,76,34,64,62,62,71,66,43,41,66,60,59,50,48,54,52,48,51,57,40,50,52,54,50,49,54,58,35,39,76,75,55,65,134

Mean predicted aligned error: 6.83 Å